Protein AF-A0A448HGL0-F1 (afdb_monomer)

Solvent-accessible surface area (backbone atoms only — not comparable to full-atom values): 6954 Å² total; per-residue (Å²): 133,84,76,81,73,79,61,76,76,48,71,52,78,42,98,82,29,31,43,37,32,41,90,62,30,36,37,38,28,47,89,93,44,76,78,42,78,42,50,45,85,45,46,78,46,68,47,78,42,42,58,68,60,48,52,52,46,41,66,76,64,65,57,78,60,64,49,63,62,81,62,56,75,78,70,82,84,76,82,53,35,31,43,36,39,36,34,84,90,44,36,45,66,40,67,34,57,74,93,42,47,70,57,49,54,52,50,42,52,52,53,58,51,63,68,74,106

Sequence (117 aa):
MAGRRDKILAFIVSVDGGLTLYQDRIEYRVRRKVERVIPLQSITSVRVESGSALEARVTATRLVALGVFAWAAKKKTGGEAYLTIEAEDAFVTLMVDRKKVAAAHRFVAQVETLRRG

Mean predicted aligned error: 6.97 Å

pLDDT: mean 82.59, std 16.21, range [38.97, 97.75]

Secondary structure (DSSP, 8-state):
----PPPP-EEEE-SS-EEEE-SSEEEEEETTEEEEEEEGGGEEEEEEEEHHHHHHHHHHHT----STHHHHTT---S--EEEEEEETTEEEEEEE-GGGHHHHHHHHHHHHHHHH-

Foldseek 3Di:
DPDDDFDFPDKDDDPQWIWTDGLFWIFTGGPHDGPDTGGLQQWPDKDKAFPVVVVVCCVVPVPPAPDCNVPVVVDDPGDWIWIWTDGPPHIDIDIADNVCSVVSVVVRVVSVVSSVD

Structure (mmCIF, N/CA/C/O backbone):
data_AF-A0A448HGL0-F1
#
_entry.id   AF-A0A448HGL0-F1
#
loop_
_atom_site.group_PDB
_atom_site.id
_atom_site.type_symbol
_atom_site.label_atom_id
_atom_site.label_alt_id
_atom_site.label_comp_id
_atom_site.label_asym_id
_atom_site.label_entity_id
_atom_site.label_seq_id
_atom_site.pdbx_PDB_ins_code
_atom_site.Cartn_x
_atom_site.Cartn_y
_atom_site.Cartn_z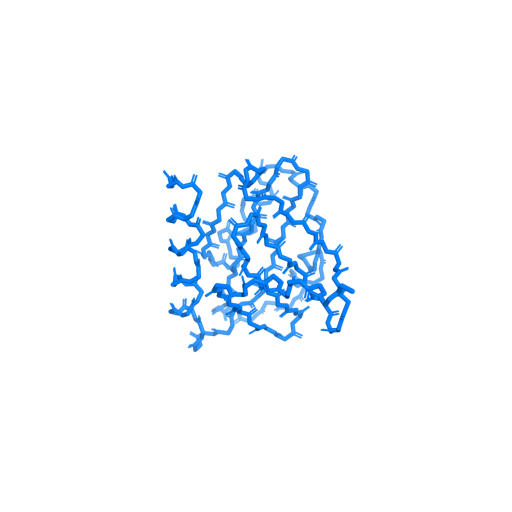
_atom_site.occupancy
_atom_site.B_iso_or_equiv
_atom_site.auth_seq_id
_atom_site.auth_comp_id
_atom_site.auth_asym_id
_atom_site.auth_atom_id
_atom_site.pdbx_PDB_model_num
ATOM 1 N N . MET A 1 1 ? -31.156 -14.121 -5.104 1.00 38.97 1 MET A N 1
ATOM 2 C CA . MET A 1 1 ? -30.576 -12.783 -4.856 1.00 38.97 1 MET A CA 1
ATOM 3 C C . MET A 1 1 ? -29.216 -12.725 -5.535 1.00 38.97 1 MET A C 1
ATOM 5 O O . MET A 1 1 ? -28.303 -13.406 -5.093 1.00 38.97 1 MET A O 1
ATOM 9 N N . ALA A 1 2 ? -29.093 -12.020 -6.661 1.00 41.84 2 ALA A N 1
ATOM 10 C CA . ALA A 1 2 ? -27.804 -11.858 -7.328 1.00 41.84 2 ALA A CA 1
ATOM 11 C C . ALA A 1 2 ? -26.965 -10.864 -6.512 1.00 41.84 2 ALA A C 1
ATOM 13 O O . ALA A 1 2 ? -27.320 -9.690 -6.420 1.00 41.84 2 ALA A O 1
ATOM 14 N N . GLY A 1 3 ? -25.914 -11.361 -5.856 1.00 47.19 3 GLY A N 1
ATOM 15 C CA . GLY A 1 3 ? -25.020 -10.557 -5.026 1.00 47.19 3 GLY A CA 1
ATOM 16 C C . GLY A 1 3 ? -24.466 -9.383 -5.825 1.00 47.19 3 GLY A C 1
ATOM 17 O O . GLY A 1 3 ? -23.879 -9.575 -6.893 1.00 47.19 3 GLY A O 1
ATOM 18 N N . ARG A 1 4 ? -24.689 -8.165 -5.326 1.00 55.16 4 ARG A N 1
ATOM 19 C CA . ARG A 1 4 ? -24.071 -6.950 -5.853 1.00 55.16 4 ARG A CA 1
ATOM 20 C C . ARG A 1 4 ? -22.563 -7.196 -5.861 1.00 55.16 4 ARG A C 1
ATOM 22 O O . ARG A 1 4 ? -21.964 -7.351 -4.807 1.00 55.16 4 ARG A O 1
ATOM 29 N N . ARG A 1 5 ? -21.970 -7.326 -7.050 1.00 72.25 5 ARG A N 1
ATOM 30 C CA . ARG A 1 5 ? -20.514 -7.404 -7.176 1.00 72.25 5 ARG A CA 1
ATOM 31 C C . ARG A 1 5 ? -19.972 -6.071 -6.684 1.00 72.25 5 ARG A C 1
ATOM 33 O O . ARG A 1 5 ? -20.356 -5.037 -7.232 1.00 72.25 5 ARG A O 1
ATOM 40 N N . ASP A 1 6 ? -19.142 -6.100 -5.650 1.00 87.31 6 ASP A N 1
ATOM 41 C CA . ASP A 1 6 ? -18.506 -4.893 -5.137 1.00 87.31 6 ASP A CA 1
ATOM 42 C C . ASP A 1 6 ? -17.779 -4.176 -6.276 1.00 87.31 6 ASP A C 1
ATOM 44 O O . ASP A 1 6 ? -17.044 -4.786 -7.061 1.00 87.31 6 ASP A O 1
ATOM 48 N N . LYS A 1 7 ? -18.038 -2.874 -6.410 1.00 92.00 7 LYS A N 1
ATOM 49 C CA . LYS A 1 7 ? -17.484 -2.073 -7.498 1.00 92.00 7 LYS A CA 1
ATOM 50 C C . LYS A 1 7 ? -15.989 -1.881 -7.261 1.00 92.00 7 LYS A C 1
ATOM 52 O O . LYS A 1 7 ? -15.591 -1.231 -6.298 1.00 92.00 7 LYS A O 1
ATOM 57 N N . ILE A 1 8 ? -15.175 -2.404 -8.174 1.00 95.25 8 ILE A N 1
ATOM 58 C CA . ILE A 1 8 ? -13.740 -2.119 -8.213 1.00 95.25 8 ILE A CA 1
ATOM 59 C C . ILE A 1 8 ? -13.556 -0.671 -8.671 1.00 95.25 8 ILE A C 1
ATOM 61 O O . ILE A 1 8 ? -14.052 -0.285 -9.731 1.00 95.25 8 ILE A O 1
ATOM 65 N N . LEU A 1 9 ? -12.850 0.120 -7.867 1.00 96.12 9 LEU A N 1
ATOM 66 C CA . LEU A 1 9 ? -12.550 1.523 -8.156 1.00 96.12 9 LEU A CA 1
ATOM 67 C C . LEU A 1 9 ? -11.181 1.674 -8.821 1.00 96.12 9 LEU A C 1
ATOM 69 O O . LEU A 1 9 ? -11.048 2.399 -9.801 1.00 96.12 9 LEU A O 1
ATOM 73 N N . ALA A 1 10 ? -10.183 0.936 -8.335 1.00 96.31 10 ALA A N 1
ATOM 74 C CA . ALA A 1 10 ? -8.850 0.890 -8.923 1.00 96.31 10 ALA A CA 1
ATOM 75 C C . ALA A 1 10 ? -8.179 -0.454 -8.648 1.00 96.31 10 ALA A C 1
ATOM 77 O O . ALA A 1 10 ? -8.546 -1.173 -7.721 1.00 96.31 10 ALA A O 1
ATOM 78 N N . PHE A 1 11 ? -7.148 -0.778 -9.420 1.00 95.56 11 PHE A N 1
ATOM 79 C CA . PHE A 1 11 ? -6.282 -1.909 -9.122 1.00 95.56 11 PHE A CA 1
ATOM 80 C C . PHE A 1 11 ? -4.860 -1.648 -9.611 1.00 95.56 11 PHE A C 1
ATOM 82 O O . PHE A 1 11 ? -4.636 -0.890 -10.556 1.00 95.56 11 PHE A O 1
ATOM 89 N N . ILE A 1 12 ? -3.896 -2.305 -8.976 1.00 94.19 12 ILE A N 1
ATOM 90 C CA . ILE A 1 12 ? -2.508 -2.352 -9.423 1.00 94.19 12 ILE A CA 1
ATOM 91 C C . ILE A 1 12 ? -1.971 -3.769 -9.245 1.00 94.19 12 ILE A C 1
ATOM 93 O O . ILE A 1 12 ? -2.204 -4.409 -8.223 1.00 94.19 12 ILE A O 1
ATOM 97 N N . VAL A 1 13 ? -1.274 -4.268 -10.265 1.00 90.69 13 VAL A N 1
ATOM 98 C CA . VAL A 1 13 ? -0.710 -5.622 -10.291 1.00 90.69 13 VAL A CA 1
ATOM 99 C C . VAL A 1 13 ? 0.798 -5.548 -10.472 1.00 90.69 13 VAL A C 1
ATOM 101 O O . VAL A 1 13 ? 1.311 -4.832 -11.345 1.00 90.69 13 VAL A O 1
ATOM 104 N N . SER A 1 14 ? 1.486 -6.350 -9.678 1.00 83.88 14 SER A N 1
ATOM 105 C CA . SER A 1 14 ? 2.913 -6.602 -9.737 1.00 83.88 14 SER A CA 1
ATOM 106 C C . SER A 1 14 ? 3.206 -8.095 -9.875 1.00 83.88 14 SER A C 1
ATOM 108 O O . SER A 1 14 ? 2.304 -8.930 -9.929 1.00 83.88 14 SER A O 1
ATOM 110 N N . VAL A 1 15 ? 4.489 -8.425 -9.971 1.00 76.94 15 VAL A N 1
ATOM 111 C CA . VAL A 1 15 ? 4.998 -9.792 -10.072 1.00 76.94 15 VAL A CA 1
ATOM 112 C C . VAL A 1 15 ? 4.698 -10.631 -8.823 1.00 76.94 15 VAL A C 1
ATOM 114 O O . VAL A 1 15 ? 4.517 -11.841 -8.930 1.00 76.94 15 VAL A O 1
ATOM 117 N N . ASP A 1 16 ? 4.612 -10.006 -7.649 1.00 75.94 16 ASP A N 1
ATOM 118 C CA . ASP A 1 16 ? 4.444 -10.656 -6.344 1.00 75.94 16 ASP A CA 1
ATOM 119 C C . ASP A 1 16 ? 3.008 -10.588 -5.795 1.00 75.94 16 ASP A C 1
ATOM 121 O O . ASP A 1 16 ? 2.684 -11.261 -4.816 1.00 75.94 16 ASP A O 1
ATOM 125 N N . GLY A 1 17 ? 2.118 -9.838 -6.446 1.00 88.50 17 GLY A N 1
ATOM 126 C CA . GLY A 1 17 ? 0.722 -9.728 -6.043 1.00 88.50 17 GLY A CA 1
ATOM 127 C C . GLY A 1 17 ? -0.008 -8.570 -6.707 1.00 88.50 17 GLY A C 1
ATOM 128 O O . GLY A 1 17 ? 0.437 -7.998 -7.699 1.00 88.50 17 GLY A O 1
ATOM 129 N N . GLY A 1 18 ? -1.156 -8.207 -6.157 1.00 92.75 18 GLY A N 1
ATOM 130 C CA . GLY A 1 18 ? -1.906 -7.043 -6.597 1.00 92.75 18 GLY A CA 1
ATOM 131 C C . GLY A 1 18 ? -2.763 -6.462 -5.489 1.00 92.75 18 GLY A C 1
ATOM 132 O O . GLY A 1 18 ? -3.148 -7.157 -4.550 1.00 92.75 18 GLY A O 1
ATOM 133 N N . LEU A 1 19 ? -3.063 -5.177 -5.620 1.00 95.56 19 LEU A N 1
ATOM 134 C CA . LEU A 1 19 ? -3.969 -4.449 -4.747 1.00 95.56 19 LEU A CA 1
ATOM 135 C C . LEU A 1 19 ? -5.208 -4.074 -5.546 1.00 95.56 19 LEU A C 1
ATOM 137 O O . LEU A 1 19 ? -5.103 -3.566 -6.662 1.00 95.56 19 LEU A O 1
ATOM 141 N N . THR A 1 20 ? -6.379 -4.339 -4.981 1.00 97.00 20 THR A N 1
ATOM 142 C CA . THR A 1 20 ? -7.671 -3.931 -5.544 1.00 97.00 20 THR A CA 1
ATOM 143 C C . THR A 1 20 ? -8.358 -3.012 -4.552 1.00 97.00 20 THR A C 1
ATOM 145 O O . THR A 1 20 ? -8.540 -3.386 -3.398 1.00 97.00 20 THR A O 1
ATOM 148 N N . LEU A 1 21 ? -8.713 -1.815 -5.000 1.00 97.44 21 LEU A N 1
ATOM 149 C CA . LEU A 1 21 ? -9.404 -0.802 -4.219 1.00 97.44 21 LEU A CA 1
ATOM 150 C C . LEU A 1 21 ? -10.907 -0.895 -4.471 1.00 97.44 21 LEU A C 1
ATOM 152 O O . LEU A 1 21 ? -11.360 -0.806 -5.617 1.00 97.44 21 LEU A O 1
ATOM 156 N N . TYR A 1 22 ? -11.658 -1.028 -3.388 1.00 96.25 22 TYR A N 1
ATOM 157 C CA . TYR A 1 22 ? -13.111 -0.917 -3.341 1.00 96.25 22 TYR A CA 1
ATOM 158 C C . TYR A 1 22 ? -13.498 0.351 -2.578 1.00 96.25 22 TYR A C 1
ATOM 160 O O . TYR A 1 22 ? -12.640 1.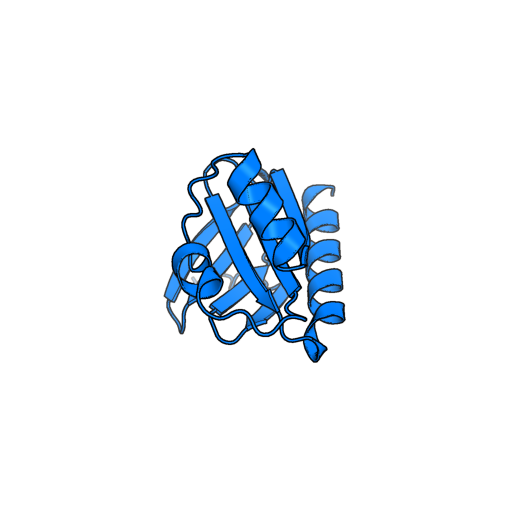115 -2.140 1.00 96.25 22 TYR A O 1
ATOM 168 N N . GLN A 1 23 ? -14.800 0.579 -2.428 1.00 94.44 23 GLN A N 1
ATOM 169 C CA . GLN A 1 23 ? -15.320 1.755 -1.734 1.00 94.44 23 GLN A CA 1
ATOM 170 C C . GLN A 1 23 ? -14.938 1.804 -0.246 1.00 94.44 23 GLN A C 1
ATOM 172 O O . GLN A 1 23 ? -14.790 2.895 0.287 1.00 94.44 23 GLN A O 1
ATOM 177 N N . ASP A 1 24 ? -14.781 0.655 0.411 1.00 94.81 24 ASP A N 1
ATOM 178 C CA . ASP A 1 24 ? -14.602 0.539 1.863 1.00 94.81 24 ASP A CA 1
ATOM 179 C C . ASP A 1 24 ? -13.296 -0.155 2.278 1.00 94.81 24 ASP A C 1
ATOM 181 O O . ASP A 1 24 ? -12.940 -0.165 3.456 1.00 94.81 24 ASP A O 1
ATOM 185 N N . ARG A 1 25 ? -12.563 -0.749 1.329 1.00 96.19 25 ARG A N 1
ATOM 186 C CA . ARG A 1 25 ? -11.378 -1.563 1.623 1.00 96.19 25 ARG A CA 1
ATOM 187 C C . ARG A 1 25 ? -10.401 -1.667 0.460 1.00 96.19 25 ARG A C 1
ATOM 189 O O . ARG A 1 25 ? -10.739 -1.435 -0.701 1.00 96.19 25 ARG A O 1
ATOM 196 N N . ILE A 1 26 ? -9.203 -2.138 0.779 1.00 96.75 26 ILE A N 1
ATOM 197 C CA . ILE A 1 26 ? -8.220 -2.649 -0.170 1.00 96.75 26 ILE A CA 1
ATOM 198 C C . ILE A 1 26 ? -8.060 -4.152 0.047 1.00 96.75 26 ILE A C 1
ATOM 200 O O . ILE A 1 26 ? -7.870 -4.618 1.166 1.00 96.75 26 ILE A O 1
ATOM 204 N N . GLU A 1 27 ? -8.091 -4.925 -1.030 1.00 95.88 27 GLU A N 1
ATOM 205 C CA . GLU A 1 27 ? -7.727 -6.340 -1.002 1.00 95.88 27 GLU A CA 1
ATOM 206 C C . GLU A 1 27 ? -6.320 -6.524 -1.564 1.00 95.88 27 GLU A C 1
ATOM 208 O O . GLU A 1 27 ? -6.052 -6.154 -2.710 1.00 95.88 27 GLU A O 1
ATOM 213 N N . TYR A 1 28 ? -5.440 -7.143 -0.777 1.00 93.38 28 TYR A N 1
ATOM 214 C CA . TYR A 1 28 ? -4.153 -7.641 -1.245 1.00 93.38 28 TYR A CA 1
ATOM 215 C C . TYR A 1 28 ? -4.293 -9.099 -1.676 1.00 93.38 28 TYR A C 1
ATOM 217 O O . TYR A 1 28 ? -4.718 -9.969 -0.907 1.00 93.38 28 TYR A O 1
ATOM 225 N N . ARG A 1 29 ? -3.943 -9.360 -2.934 1.00 92.25 29 ARG A N 1
ATOM 226 C CA . ARG A 1 29 ? -4.086 -10.660 -3.584 1.00 92.25 29 ARG A CA 1
ATOM 227 C C . ARG A 1 29 ? -2.732 -11.188 -4.021 1.00 92.25 29 ARG A C 1
ATOM 229 O O . ARG A 1 29 ? -1.975 -10.490 -4.688 1.00 92.25 29 ARG A O 1
ATOM 236 N N . VAL A 1 30 ? -2.483 -12.458 -3.725 1.00 87.31 30 VAL A N 1
ATOM 237 C CA . VAL A 1 30 ? -1.354 -13.215 -4.269 1.00 87.31 30 VAL A CA 1
ATOM 238 C C . VAL A 1 30 ? -1.935 -14.316 -5.148 1.00 87.31 30 VAL A C 1
ATOM 240 O O . VAL A 1 30 ? -2.755 -15.131 -4.714 1.00 87.31 30 VAL A O 1
ATOM 243 N N . ARG A 1 31 ? -1.556 -14.320 -6.430 1.00 82.94 31 ARG A N 1
ATOM 244 C CA . ARG A 1 31 ? -2.198 -15.150 -7.465 1.00 82.94 31 ARG A CA 1
ATOM 245 C C . ARG A 1 31 ? -3.713 -14.882 -7.511 1.00 82.94 31 ARG A C 1
ATOM 247 O O . ARG A 1 31 ? -4.125 -13.789 -7.877 1.00 82.94 31 ARG A O 1
ATOM 254 N N . ARG A 1 32 ? -4.550 -15.864 -7.159 1.00 81.06 32 ARG A N 1
ATOM 255 C CA . ARG A 1 32 ? -6.022 -15.742 -7.150 1.00 81.06 32 ARG A CA 1
ATOM 256 C C . ARG A 1 32 ? -6.621 -15.643 -5.744 1.00 81.06 32 ARG A C 1
ATOM 258 O O . ARG A 1 32 ? -7.835 -15.496 -5.623 1.00 81.06 32 ARG A O 1
ATOM 265 N N . LYS A 1 33 ? -5.798 -15.711 -4.695 1.00 90.00 33 LYS A N 1
ATOM 266 C CA . LYS A 1 33 ? -6.245 -15.718 -3.300 1.00 90.00 33 LYS A CA 1
ATOM 267 C C . LYS A 1 33 ? -6.125 -14.321 -2.696 1.00 90.00 33 LYS A C 1
ATOM 269 O O . LYS A 1 33 ? -5.130 -13.635 -2.919 1.00 90.00 33 LYS A O 1
ATOM 274 N N . VAL A 1 34 ? -7.151 -13.903 -1.955 1.00 92.44 34 VAL A N 1
ATOM 275 C CA . VAL A 1 34 ? -7.074 -12.726 -1.078 1.00 92.44 34 VAL A CA 1
ATOM 276 C C . VAL A 1 34 ? -6.283 -13.149 0.150 1.00 92.44 34 VAL A C 1
ATOM 278 O O . VAL A 1 34 ? -6.721 -14.027 0.889 1.00 92.44 34 VAL A O 1
ATOM 281 N N . GLU A 1 35 ? -5.105 -12.564 0.328 1.00 90.12 35 GLU A N 1
ATOM 282 C CA . 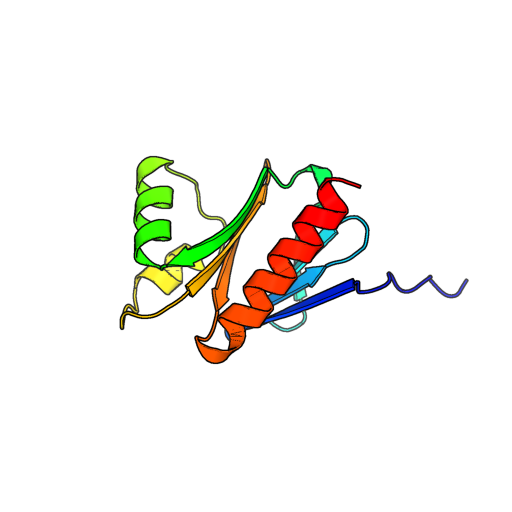GLU A 1 35 ? -4.264 -12.820 1.500 1.00 90.12 35 GLU A CA 1
ATOM 283 C C . GLU A 1 35 ? -4.596 -11.852 2.632 1.00 90.12 35 GLU A C 1
ATOM 285 O O . GLU A 1 35 ? -4.526 -12.220 3.802 1.00 90.12 35 GLU A O 1
ATOM 290 N N . ARG A 1 36 ? -4.985 -10.616 2.294 1.00 90.31 36 ARG A N 1
ATOM 291 C CA . ARG A 1 36 ? -5.400 -9.604 3.268 1.00 90.31 36 ARG A CA 1
ATOM 292 C C . ARG A 1 36 ? -6.533 -8.744 2.730 1.00 90.31 36 ARG A C 1
ATOM 294 O O . ARG A 1 36 ? -6.553 -8.389 1.552 1.00 90.31 36 ARG A O 1
ATOM 301 N N . VAL A 1 37 ? -7.428 -8.372 3.636 1.00 94.75 37 VAL A N 1
ATOM 302 C CA . VAL A 1 37 ? -8.438 -7.331 3.449 1.00 94.75 37 VAL A CA 1
ATOM 303 C C . VAL A 1 37 ? -8.099 -6.218 4.430 1.00 94.75 37 VAL A C 1
ATOM 305 O O . VAL A 1 37 ? -7.957 -6.487 5.617 1.00 94.75 37 VAL A O 1
ATOM 308 N N . ILE A 1 38 ? -7.932 -4.998 3.932 1.00 94.69 38 ILE A N 1
ATOM 309 C CA . ILE A 1 38 ? -7.533 -3.825 4.711 1.00 94.69 38 ILE A CA 1
ATOM 310 C C . ILE A 1 38 ? -8.676 -2.809 4.623 1.00 94.69 38 ILE A C 1
ATOM 312 O O . ILE A 1 38 ? -8.857 -2.219 3.554 1.00 94.69 38 ILE A O 1
ATOM 316 N N . PRO A 1 39 ? -9.477 -2.617 5.684 1.00 96.12 39 PRO A N 1
ATOM 317 C CA . PRO A 1 39 ? -10.483 -1.557 5.725 1.00 96.12 39 PRO A CA 1
ATOM 318 C C . PRO A 1 39 ? -9.857 -0.184 5.455 1.00 96.12 39 PRO A C 1
ATOM 320 O O . PRO A 1 39 ? -8.782 0.113 5.969 1.00 96.12 39 PRO A O 1
ATOM 323 N N . LEU A 1 40 ? -10.513 0.680 4.676 1.00 95.06 40 LEU A N 1
ATOM 324 C CA . LEU A 1 40 ? -9.960 2.007 4.371 1.00 95.06 40 LEU A CA 1
ATOM 325 C C . LEU A 1 40 ? -9.764 2.854 5.631 1.00 95.06 40 LEU A C 1
ATOM 327 O O . LEU A 1 40 ? -8.777 3.586 5.708 1.00 95.06 40 LEU A O 1
ATOM 331 N N . GLN A 1 41 ? -10.657 2.722 6.618 1.00 94.50 41 GLN A N 1
ATOM 332 C CA . GLN A 1 41 ? -10.545 3.469 7.870 1.00 94.50 41 GLN A CA 1
ATOM 333 C C . GLN A 1 41 ? -9.361 3.044 8.748 1.00 94.50 41 GLN A C 1
ATOM 335 O O . GLN A 1 41 ? -8.897 3.857 9.536 1.00 94.50 41 GLN A O 1
ATOM 340 N N . SER A 1 42 ? -8.863 1.806 8.619 1.00 94.44 42 SER A N 1
ATOM 341 C CA . SER A 1 42 ? -7.728 1.339 9.428 1.00 94.44 42 SER A CA 1
ATOM 342 C C . SER A 1 42 ? -6.384 1.713 8.817 1.00 94.44 42 SER A C 1
ATOM 344 O O . SER A 1 42 ? -5.359 1.598 9.486 1.00 94.44 42 SER A O 1
ATOM 346 N N . ILE A 1 43 ? -6.360 2.156 7.553 1.00 95.06 43 ILE A N 1
ATOM 347 C CA . ILE A 1 43 ? -5.140 2.636 6.910 1.00 95.06 43 ILE A CA 1
ATOM 348 C C . ILE A 1 43 ? -4.686 3.883 7.663 1.00 95.06 43 ILE A C 1
ATOM 350 O O . ILE A 1 43 ? -5.450 4.830 7.834 1.00 95.06 43 ILE A O 1
ATOM 354 N N . THR A 1 44 ? -3.422 3.905 8.064 1.00 93.88 44 THR A N 1
ATOM 355 C CA . THR A 1 44 ? -2.746 5.062 8.652 1.00 93.88 44 THR A CA 1
ATOM 356 C C . THR A 1 44 ? -1.894 5.767 7.603 1.00 93.88 44 THR A C 1
ATOM 358 O O . THR A 1 44 ? -1.833 6.996 7.582 1.00 93.88 44 THR A O 1
ATOM 361 N N . SER A 1 45 ? -1.320 5.030 6.645 1.00 92.94 45 SER A N 1
ATOM 362 C CA . SER A 1 45 ? -0.552 5.621 5.549 1.00 92.94 45 SER A CA 1
ATOM 363 C C . SER A 1 45 ? -0.524 4.760 4.288 1.00 92.94 45 SER A C 1
ATOM 365 O O . SER A 1 45 ? -0.484 3.535 4.359 1.00 92.94 45 SER A O 1
ATOM 367 N N . VAL A 1 46 ? -0.484 5.406 3.121 1.00 95.50 46 VAL A N 1
ATOM 368 C CA . VAL A 1 46 ? -0.232 4.760 1.829 1.00 95.50 46 VAL A CA 1
ATOM 369 C C . VAL A 1 46 ? 0.749 5.603 1.014 1.00 95.50 46 VAL A C 1
ATOM 371 O O . VAL A 1 46 ? 0.599 6.820 0.913 1.00 95.50 46 VAL A O 1
ATOM 374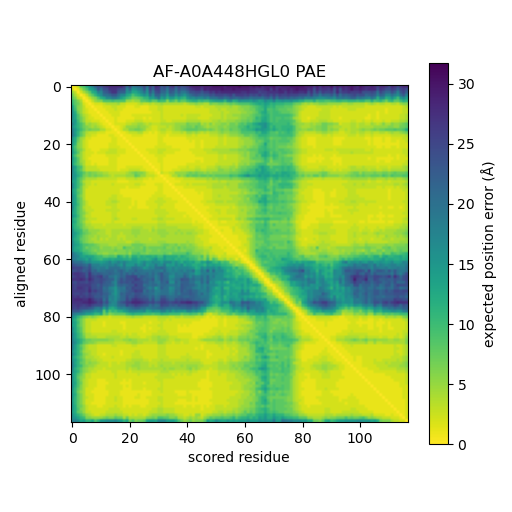 N N . ARG A 1 47 ? 1.794 4.986 0.450 1.00 94.56 47 ARG A N 1
ATOM 375 C CA . ARG A 1 47 ? 2.852 5.736 -0.249 1.00 94.56 47 ARG A CA 1
ATOM 376 C C . ARG A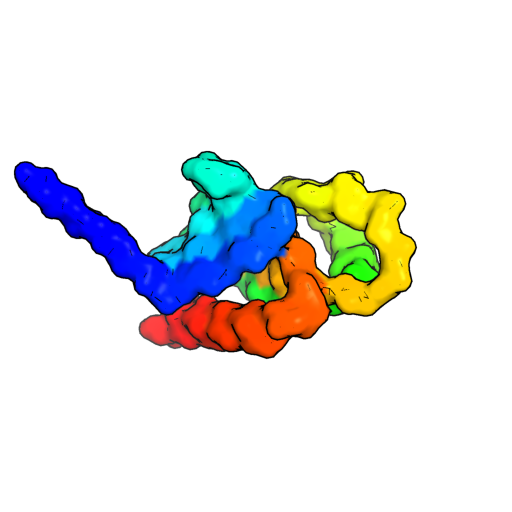 1 47 ? 3.592 4.908 -1.289 1.00 94.56 47 ARG A C 1
ATOM 378 O O . ARG A 1 47 ? 3.630 3.686 -1.214 1.00 94.56 47 ARG A O 1
ATOM 385 N N . VAL A 1 48 ? 4.199 5.605 -2.247 1.00 94.25 48 VAL A N 1
ATOM 386 C CA . VAL A 1 48 ? 5.218 5.037 -3.135 1.00 94.25 48 VAL A CA 1
ATOM 387 C C . VAL A 1 48 ? 6.578 5.511 -2.639 1.00 94.25 48 VAL A C 1
ATOM 389 O O . VAL A 1 48 ? 6.798 6.714 -2.517 1.00 94.25 48 VAL A O 1
ATOM 392 N N . GLU A 1 49 ? 7.480 4.585 -2.345 1.00 90.25 49 GLU A N 1
ATOM 393 C CA . GLU A 1 49 ? 8.803 4.869 -1.785 1.00 90.25 49 GLU A CA 1
ATOM 394 C C . GLU A 1 49 ? 9.893 4.030 -2.462 1.00 90.25 49 GLU A C 1
ATOM 396 O O . GLU A 1 49 ? 9.617 3.007 -3.091 1.00 90.25 49 GLU A O 1
ATOM 401 N N . SER A 1 50 ? 11.146 4.479 -2.386 1.00 88.12 50 SER A N 1
ATOM 402 C CA . SER A 1 50 ? 12.285 3.696 -2.869 1.00 88.12 50 SER A CA 1
ATOM 403 C C . SER A 1 50 ? 12.601 2.553 -1.903 1.00 88.12 50 SER A C 1
ATOM 405 O O . SER A 1 50 ? 12.320 2.645 -0.707 1.00 88.12 50 SER A O 1
ATOM 407 N N . GLY A 1 51 ? 13.245 1.491 -2.396 1.00 82.94 51 GLY A N 1
ATOM 408 C CA . GLY A 1 51 ? 13.660 0.373 -1.537 1.00 82.94 51 GLY A CA 1
ATOM 409 C C . GLY A 1 51 ? 14.532 0.799 -0.345 1.00 82.94 51 GLY A C 1
ATOM 410 O O . GLY A 1 51 ? 14.360 0.276 0.751 1.00 82.94 51 GLY A O 1
ATOM 411 N N . SER A 1 52 ? 15.416 1.789 -0.524 1.00 82.12 52 SER A N 1
ATOM 412 C CA . SER A 1 52 ? 16.267 2.309 0.557 1.00 82.12 52 SER A CA 1
ATOM 413 C C . SER A 1 52 ? 15.490 3.116 1.600 1.00 82.12 52 SER A C 1
ATOM 415 O O . SER A 1 52 ? 15.750 2.972 2.793 1.00 82.12 52 SER A O 1
ATOM 417 N N . ALA A 1 53 ? 14.522 3.937 1.177 1.00 85.38 53 ALA A N 1
ATOM 418 C CA . ALA A 1 53 ? 13.654 4.664 2.102 1.00 85.38 53 ALA A CA 1
ATOM 419 C C . ALA A 1 53 ? 12.811 3.692 2.940 1.00 85.38 53 ALA A C 1
ATOM 421 O O . ALA A 1 53 ? 12.698 3.848 4.156 1.00 85.38 53 ALA A O 1
ATOM 422 N N . LEU A 1 54 ? 12.295 2.645 2.300 1.00 85.50 54 LEU A N 1
ATOM 423 C CA . LEU A 1 54 ? 11.507 1.618 2.960 1.00 85.50 54 LEU A CA 1
ATOM 424 C C . LEU A 1 54 ? 12.327 0.803 3.967 1.00 85.50 54 LEU A C 1
ATOM 426 O O . LEU A 1 54 ? 11.894 0.596 5.098 1.00 85.50 54 LEU A O 1
ATOM 430 N N . GLU A 1 55 ? 13.538 0.391 3.594 1.00 79.44 55 GLU A N 1
ATOM 431 C CA . GLU A 1 55 ? 14.466 -0.306 4.490 1.00 79.44 55 GLU A CA 1
ATOM 432 C C . GLU A 1 55 ? 14.802 0.526 5.735 1.00 79.44 55 GLU A C 1
ATOM 434 O O . GLU A 1 55 ? 14.743 0.015 6.858 1.00 79.44 55 GLU A O 1
ATOM 439 N N . ALA A 1 56 ? 15.088 1.820 5.555 1.00 81.44 56 ALA A N 1
ATOM 440 C CA . ALA A 1 56 ? 15.350 2.730 6.666 1.00 81.44 56 ALA A CA 1
ATOM 441 C C . ALA A 1 56 ? 14.148 2.816 7.618 1.00 81.44 56 ALA A C 1
ATOM 443 O O . ALA A 1 56 ? 14.312 2.765 8.837 1.00 81.44 56 ALA A O 1
ATOM 444 N N . ARG A 1 57 ? 12.929 2.885 7.071 1.00 79.88 57 ARG A N 1
ATOM 445 C CA . ARG A 1 57 ? 11.696 2.974 7.861 1.00 79.88 57 ARG A CA 1
ATOM 446 C C . ARG A 1 57 ? 11.393 1.690 8.616 1.00 79.88 57 ARG A C 1
ATOM 448 O O . ARG A 1 57 ? 11.137 1.765 9.814 1.00 79.88 57 ARG A O 1
ATOM 455 N N . VAL A 1 58 ? 11.467 0.526 7.969 1.00 75.00 58 VAL A N 1
ATOM 456 C CA . VAL A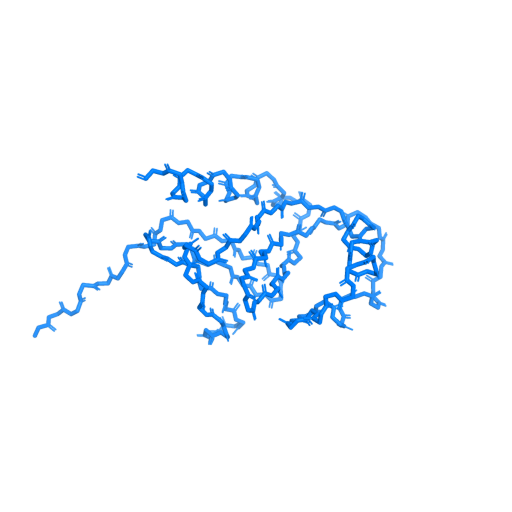 1 58 ? 11.262 -0.776 8.635 1.00 75.00 58 VAL A CA 1
ATOM 457 C C . VAL A 1 58 ? 12.272 -0.965 9.768 1.00 75.00 58 VAL A C 1
ATOM 459 O O . VAL A 1 58 ? 11.896 -1.368 10.867 1.00 75.00 58 VAL A O 1
ATOM 462 N N . THR A 1 59 ? 13.533 -0.589 9.541 1.00 70.25 59 THR A N 1
ATOM 463 C CA . THR A 1 59 ? 14.586 -0.650 10.566 1.00 70.25 59 THR A CA 1
ATOM 464 C C . THR A 1 59 ? 14.293 0.286 11.740 1.00 70.25 59 THR A C 1
ATOM 466 O O . THR A 1 59 ? 14.360 -0.134 12.894 1.00 70.25 59 THR A O 1
ATOM 469 N N . ALA A 1 60 ? 13.931 1.543 11.462 1.00 71.25 60 ALA A N 1
ATOM 470 C CA . ALA A 1 60 ? 13.665 2.550 12.490 1.00 71.25 60 ALA A CA 1
ATOM 471 C C . ALA A 1 60 ? 12.419 2.233 13.331 1.00 71.25 60 ALA A C 1
ATOM 473 O O . ALA A 1 60 ? 12.390 2.505 14.528 1.00 71.25 60 ALA A O 1
ATOM 474 N N . THR A 1 61 ? 11.389 1.658 12.712 1.00 65.44 61 THR A N 1
ATOM 475 C CA . THR A 1 61 ? 10.081 1.438 13.347 1.00 65.44 61 THR A CA 1
ATOM 476 C C . THR A 1 61 ? 9.922 0.049 13.963 1.00 65.44 61 THR A C 1
ATOM 478 O O . THR A 1 61 ? 8.942 -0.184 14.665 1.00 65.44 61 THR A O 1
ATOM 481 N N . ARG A 1 62 ? 10.862 -0.881 13.717 1.00 63.00 62 ARG A N 1
ATOM 482 C CA . ARG A 1 62 ? 10.747 -2.311 14.074 1.00 63.00 62 ARG A CA 1
ATOM 483 C C . ARG A 1 62 ? 9.399 -2.924 13.666 1.00 63.00 62 ARG A C 1
ATOM 485 O O . ARG A 1 62 ? 8.938 -3.870 14.304 1.00 63.00 62 ARG A O 1
ATOM 492 N N . LEU A 1 63 ? 8.753 -2.387 12.626 1.00 62.47 63 LEU A N 1
ATOM 493 C CA . LEU A 1 63 ? 7.494 -2.926 12.124 1.00 62.47 63 LEU A CA 1
ATOM 494 C C . LEU A 1 63 ? 7.716 -4.393 11.750 1.00 62.47 63 LEU A C 1
ATOM 496 O O . LEU A 1 63 ? 8.590 -4.711 10.940 1.00 62.47 63 LEU A O 1
ATOM 500 N N . VAL A 1 64 ? 6.921 -5.294 12.331 1.00 58.03 64 VAL A N 1
ATOM 501 C CA . VAL A 1 64 ? 6.852 -6.682 11.871 1.00 58.03 64 VAL A CA 1
ATOM 502 C C . VAL A 1 64 ? 6.173 -6.637 10.509 1.00 58.03 64 VAL A C 1
ATOM 504 O O . VAL A 1 64 ? 4.949 -6.602 10.410 1.00 58.03 64 VAL A O 1
ATOM 507 N N . ALA A 1 65 ? 6.970 -6.551 9.446 1.00 54.34 65 ALA A N 1
ATOM 508 C CA . ALA A 1 65 ? 6.466 -6.544 8.084 1.00 54.34 65 ALA A CA 1
ATOM 509 C C . ALA A 1 65 ? 5.790 -7.894 7.791 1.00 54.34 65 ALA A C 1
ATOM 511 O O . ALA A 1 65 ? 6.441 -8.873 7.427 1.00 54.34 65 ALA A O 1
ATOM 512 N N . LEU A 1 66 ? 4.471 -7.962 7.979 1.00 52.94 66 LEU A N 1
ATOM 513 C CA . LEU A 1 66 ? 3.651 -9.113 7.618 1.00 52.94 66 LEU A CA 1
ATOM 514 C C . LEU A 1 66 ? 3.436 -9.111 6.099 1.00 52.94 66 LEU A C 1
ATOM 516 O O . LEU A 1 66 ? 2.418 -8.646 5.597 1.00 52.94 66 LEU A O 1
ATOM 520 N N . GLY A 1 67 ? 4.416 -9.631 5.358 1.00 51.47 67 GLY A N 1
ATOM 521 C CA . GLY A 1 67 ? 4.365 -9.733 3.901 1.00 51.47 67 GLY A CA 1
ATOM 522 C C . GLY A 1 67 ? 5.732 -9.972 3.260 1.00 51.47 67 GLY A C 1
ATOM 523 O O . GLY A 1 67 ? 6.748 -10.118 3.937 1.00 51.47 67 GLY A O 1
ATOM 524 N N . VAL A 1 68 ? 5.756 -9.992 1.927 1.00 48.38 68 VAL A N 1
ATOM 525 C CA . VAL A 1 68 ? 6.891 -10.360 1.050 1.00 48.38 68 VAL A CA 1
ATOM 526 C C . VAL A 1 68 ? 8.173 -9.534 1.285 1.00 48.38 68 VAL A C 1
ATOM 528 O O . VAL A 1 68 ? 9.244 -9.910 0.807 1.00 48.38 68 VAL A O 1
ATOM 531 N N . PHE 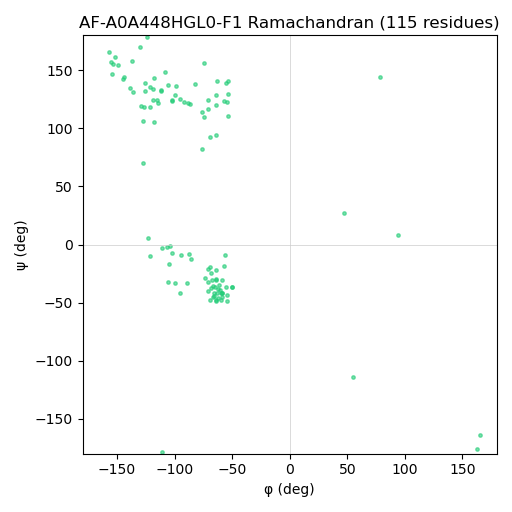A 1 69 ? 8.130 -8.466 2.086 1.00 51.81 69 PHE A N 1
ATOM 532 C CA . PHE A 1 69 ? 9.301 -7.651 2.412 1.00 51.81 69 PHE A CA 1
ATOM 533 C C . PHE A 1 69 ? 10.439 -8.439 3.089 1.00 51.81 69 PHE A C 1
ATOM 535 O O . PHE A 1 69 ? 11.610 -8.165 2.831 1.00 51.81 69 PHE A O 1
ATOM 542 N N . ALA A 1 70 ? 10.119 -9.495 3.849 1.00 51.66 70 ALA A N 1
ATOM 543 C CA . ALA A 1 70 ? 11.130 -10.404 4.402 1.00 51.66 70 ALA A CA 1
ATOM 544 C C . ALA A 1 70 ? 11.922 -11.172 3.317 1.00 51.66 70 ALA A C 1
ATOM 546 O O . ALA A 1 70 ? 13.025 -11.646 3.577 1.00 51.66 70 ALA A O 1
ATOM 547 N N . TRP A 1 71 ? 11.371 -11.316 2.106 1.00 49.25 71 TRP A N 1
ATOM 548 C CA . TRP A 1 71 ? 11.972 -12.071 0.999 1.00 49.25 71 TRP A CA 1
ATOM 549 C C . TRP A 1 71 ? 12.544 -11.161 -0.104 1.00 49.25 71 TRP A C 1
ATOM 551 O O . TRP A 1 71 ? 13.558 -11.511 -0.710 1.00 49.25 71 TRP A O 1
ATOM 561 N N . ALA A 1 72 ? 11.950 -9.985 -0.341 1.00 51.75 72 ALA A N 1
ATOM 562 C CA . ALA A 1 72 ? 12.391 -9.029 -1.367 1.00 51.75 72 ALA A CA 1
ATOM 563 C C . ALA A 1 72 ? 13.686 -8.281 -0.998 1.00 51.75 72 ALA A C 1
ATOM 565 O O . ALA A 1 72 ? 14.497 -7.992 -1.877 1.00 51.75 72 ALA A O 1
ATOM 566 N N . ALA A 1 73 ? 13.962 -8.069 0.298 1.00 53.59 73 ALA A N 1
ATOM 567 C CA . ALA A 1 73 ? 15.191 -7.409 0.760 1.00 53.59 73 ALA A CA 1
ATOM 568 C C . ALA A 1 73 ? 16.490 -8.105 0.290 1.00 53.59 73 ALA A C 1
ATOM 570 O O . ALA A 1 73 ? 17.560 -7.493 0.293 1.00 53.59 73 ALA A O 1
ATOM 571 N N . LYS A 1 74 ? 16.406 -9.376 -0.137 1.00 47.03 74 LYS A N 1
ATOM 572 C CA . LYS A 1 74 ? 17.555 -10.213 -0.507 1.00 47.03 74 LYS A CA 1
ATOM 573 C C . LYS A 1 74 ? 18.000 -10.095 -1.976 1.00 47.03 74 LYS A C 1
ATOM 575 O O . LYS A 1 74 ? 19.040 -10.652 -2.315 1.00 47.03 74 LYS A O 1
ATOM 580 N N . LYS A 1 75 ? 17.267 -9.398 -2.857 1.00 48.41 75 LYS A N 1
ATOM 581 C CA . LYS A 1 75 ? 17.618 -9.262 -4.290 1.00 48.41 75 LYS A CA 1
ATOM 582 C C . LYS A 1 75 ? 17.638 -7.794 -4.732 1.00 48.41 75 LYS A C 1
ATOM 584 O O . LYS A 1 75 ? 16.777 -7.364 -5.477 1.00 48.41 75 LYS A O 1
ATOM 589 N N . LYS A 1 76 ? 18.622 -7.015 -4.277 1.00 51.84 76 LYS A N 1
ATOM 590 C CA . LYS A 1 76 ? 18.759 -5.596 -4.652 1.00 51.84 76 LYS A CA 1
ATOM 591 C C . LYS A 1 76 ? 19.552 -5.443 -5.957 1.00 51.84 76 LYS A C 1
ATOM 593 O O . LYS A 1 76 ? 20.726 -5.796 -5.988 1.00 51.84 76 LYS A O 1
ATOM 598 N N . THR A 1 77 ? 18.959 -4.842 -6.992 1.00 51.16 77 THR A N 1
ATOM 599 C CA . THR A 1 77 ? 19.705 -4.303 -8.158 1.00 51.16 77 THR A CA 1
ATOM 600 C C . THR A 1 77 ? 19.695 -2.771 -8.236 1.00 51.16 77 THR A C 1
ATOM 602 O O . THR A 1 77 ? 20.356 -2.199 -9.097 1.00 51.16 77 THR A O 1
ATOM 605 N N . GLY A 1 78 ? 18.987 -2.090 -7.324 1.00 53.06 78 GLY A N 1
ATOM 606 C CA . GLY A 1 78 ? 18.789 -0.637 -7.361 1.00 53.06 78 GLY A CA 1
ATOM 607 C C . GLY A 1 78 ? 17.721 -0.215 -8.383 1.00 53.06 78 GLY A C 1
ATOM 608 O O . GLY A 1 78 ? 17.578 -0.819 -9.442 1.00 53.06 78 GLY A O 1
ATOM 609 N N . GLY A 1 79 ? 16.938 0.822 -8.057 1.00 64.81 79 GLY A N 1
ATOM 610 C CA . GLY A 1 79 ? 15.899 1.376 -8.945 1.00 64.81 79 GLY A CA 1
ATOM 611 C C . GLY A 1 79 ? 14.473 0.842 -8.747 1.00 64.81 79 GLY A C 1
ATOM 612 O O . GLY A 1 79 ? 13.593 1.161 -9.547 1.00 64.81 79 GLY A O 1
ATOM 613 N N . GLU A 1 80 ? 14.230 0.061 -7.696 1.00 77.00 80 GLU A N 1
ATOM 614 C CA . GLU A 1 80 ? 12.901 -0.443 -7.336 1.00 77.00 80 GLU A CA 1
ATOM 615 C C . GLU A 1 80 ? 12.096 0.602 -6.553 1.00 77.00 80 GLU A C 1
ATOM 617 O O . GLU A 1 80 ? 12.614 1.262 -5.644 1.00 77.00 80 GLU A O 1
ATOM 622 N N . ALA A 1 81 ? 10.813 0.719 -6.894 1.00 88.38 81 ALA A N 1
ATOM 623 C CA . ALA A 1 81 ? 9.825 1.461 -6.126 1.00 88.38 81 ALA A CA 1
ATOM 624 C C . ALA A 1 81 ? 8.872 0.472 -5.454 1.00 88.38 81 ALA A C 1
ATOM 626 O O . ALA A 1 81 ? 8.582 -0.586 -6.005 1.00 88.38 81 ALA A O 1
ATOM 627 N N . TYR A 1 82 ? 8.361 0.829 -4.287 1.00 90.25 82 TYR A N 1
ATOM 628 C CA . TYR A 1 82 ? 7.434 0.019 -3.513 1.00 90.25 82 TYR A CA 1
ATOM 629 C C . TYR A 1 82 ? 6.199 0.845 -3.198 1.00 90.25 82 TYR A C 1
ATOM 631 O O . TYR A 1 82 ? 6.312 1.980 -2.745 1.00 90.25 82 TYR A O 1
ATOM 639 N N . LEU A 1 83 ? 5.024 0.270 -3.437 1.00 93.44 83 LEU A N 1
ATOM 640 C CA . LEU A 1 83 ? 3.770 0.775 -2.899 1.00 93.44 83 LEU A CA 1
ATOM 641 C C . LEU A 1 83 ? 3.561 0.123 -1.534 1.00 93.44 83 LEU A C 1
ATOM 643 O O . LEU A 1 83 ? 3.526 -1.105 -1.439 1.00 93.44 83 LEU A O 1
ATOM 647 N N . THR A 1 84 ? 3.435 0.934 -0.492 1.00 92.62 84 THR A N 1
ATOM 648 C CA . THR A 1 84 ? 3.242 0.463 0.879 1.00 92.62 84 THR A CA 1
ATOM 649 C C . THR A 1 84 ? 1.909 0.931 1.433 1.00 92.62 84 THR A C 1
ATOM 651 O O . THR A 1 84 ? 1.445 2.028 1.118 1.00 92.62 84 THR A O 1
ATOM 654 N N . ILE A 1 85 ? 1.280 0.068 2.229 1.00 92.94 85 ILE A N 1
ATOM 655 C CA . ILE A 1 85 ? 0.065 0.357 2.989 1.00 92.94 85 ILE A CA 1
ATOM 656 C C . ILE A 1 85 ? 0.352 -0.009 4.442 1.00 92.94 85 ILE A C 1
ATOM 658 O O . ILE A 1 85 ? 0.617 -1.170 4.755 1.00 92.94 85 ILE A O 1
ATOM 662 N N . GLU A 1 86 ? 0.285 0.993 5.307 1.00 91.25 86 GLU A N 1
ATOM 663 C CA . GLU A 1 86 ? 0.260 0.850 6.758 1.00 91.25 86 GLU A CA 1
ATOM 664 C C . GLU A 1 86 ? -1.175 0.966 7.228 1.00 91.25 86 GLU A C 1
ATOM 666 O O . GLU A 1 86 ? -1.869 1.925 6.889 1.00 91.25 86 GLU A O 1
ATOM 671 N N . ALA A 1 87 ? -1.597 -0.011 8.013 1.00 91.00 87 ALA A N 1
ATOM 672 C CA . ALA A 1 87 ? -2.841 -0.009 8.749 1.00 91.00 87 ALA A CA 1
ATOM 673 C C . ALA A 1 87 ? -2.570 -0.372 10.212 1.00 91.00 87 ALA A C 1
ATOM 675 O O . ALA A 1 87 ? -1.464 -0.791 10.553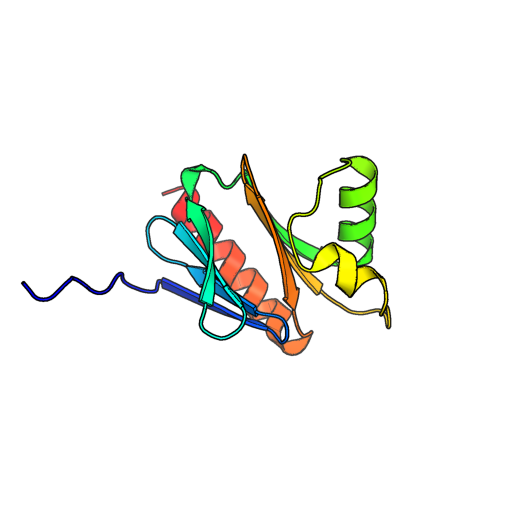 1.00 91.00 87 ALA A O 1
ATOM 676 N N . GLU A 1 88 ? -3.576 -0.218 11.067 1.00 89.75 88 GLU A N 1
ATOM 677 C CA . GLU A 1 88 ? -3.483 -0.515 12.504 1.00 89.75 88 GLU A CA 1
ATOM 678 C C . GLU A 1 88 ? -2.897 -1.908 12.812 1.00 89.75 88 GLU A C 1
ATOM 680 O O . GLU A 1 88 ? -2.128 -2.051 13.760 1.00 89.75 88 GLU A O 1
ATOM 685 N N . ASP A 1 89 ? -3.204 -2.919 11.993 1.00 83.50 89 ASP A N 1
ATOM 686 C CA . ASP A 1 89 ? -2.808 -4.319 12.196 1.00 83.50 89 ASP A CA 1
ATOM 687 C C . ASP A 1 89 ? -2.014 -4.932 11.024 1.00 83.50 89 ASP A C 1
ATOM 689 O O . ASP A 1 89 ? -1.719 -6.134 11.020 1.00 83.50 89 ASP A O 1
ATOM 693 N N . ALA A 1 90 ? -1.668 -4.135 10.008 1.00 82.62 90 ALA A N 1
ATOM 694 C CA . ALA A 1 90 ? -1.073 -4.647 8.780 1.00 82.62 90 ALA A CA 1
ATOM 695 C C . ALA A 1 90 ? -0.034 -3.705 8.168 1.00 82.62 90 ALA A C 1
ATOM 697 O O . ALA A 1 90 ? -0.205 -2.489 8.104 1.00 82.62 90 ALA A O 1
ATOM 698 N N . PHE A 1 91 ? 1.019 -4.311 7.620 1.00 86.56 91 PHE A N 1
ATOM 699 C CA . PHE A 1 91 ? 1.973 -3.638 6.751 1.00 86.56 91 PHE A CA 1
ATOM 700 C C . PHE A 1 91 ? 2.122 -4.413 5.447 1.00 86.56 91 PHE A C 1
ATOM 702 O O . PHE A 1 91 ? 2.735 -5.481 5.419 1.00 86.56 91 PHE A O 1
ATOM 709 N N . VAL A 1 92 ? 1.552 -3.884 4.366 1.00 88.62 92 VAL A N 1
ATOM 710 C CA . VAL A 1 92 ? 1.618 -4.500 3.039 1.00 88.62 92 VAL A CA 1
ATOM 711 C C . VAL A 1 92 ? 2.587 -3.731 2.162 1.00 88.62 92 VAL A C 1
ATOM 713 O O . VAL A 1 92 ? 2.584 -2.503 2.126 1.00 88.62 92 VAL A O 1
ATOM 716 N N . THR A 1 93 ? 3.401 -4.476 1.422 1.00 87.81 93 THR A N 1
ATOM 717 C CA . THR A 1 93 ? 4.323 -3.940 0.422 1.00 87.81 93 THR A CA 1
ATOM 718 C C . THR A 1 93 ? 4.058 -4.636 -0.904 1.00 87.81 93 THR A C 1
ATOM 720 O O . THR A 1 93 ? 3.807 -5.840 -0.945 1.00 87.81 93 THR A O 1
ATOM 723 N N . LEU A 1 94 ? 4.081 -3.863 -1.983 1.00 89.31 94 LEU A N 1
ATOM 724 C CA . LEU A 1 94 ? 3.977 -4.346 -3.351 1.00 89.31 94 LEU A CA 1
ATOM 725 C C . LEU A 1 94 ? 5.131 -3.730 -4.135 1.00 89.31 94 LEU A C 1
ATOM 727 O O . LEU A 1 94 ? 5.214 -2.503 -4.234 1.00 89.31 94 LEU A O 1
ATOM 731 N N . MET A 1 95 ? 6.023 -4.553 -4.686 1.00 87.88 95 MET A N 1
ATOM 732 C CA . MET A 1 95 ? 7.067 -4.036 -5.571 1.00 87.88 95 MET A CA 1
ATOM 733 C C . MET A 1 95 ? 6.409 -3.423 -6.811 1.00 87.88 95 MET A C 1
ATOM 735 O O . MET A 1 95 ? 5.430 -3.951 -7.324 1.00 87.88 95 MET A O 1
ATOM 739 N N . VAL A 1 96 ? 6.907 -2.304 -7.314 1.00 88.19 96 VAL A N 1
ATOM 740 C CA . VAL A 1 96 ? 6.339 -1.605 -8.468 1.00 88.19 96 VAL A CA 1
ATOM 741 C C . VAL A 1 96 ? 7.400 -1.508 -9.550 1.00 88.19 96 VAL A C 1
ATOM 743 O O . VAL A 1 96 ? 8.430 -0.854 -9.379 1.00 88.19 96 VAL A O 1
ATOM 746 N N . ASP A 1 97 ? 7.117 -2.122 -10.700 1.00 84.62 97 ASP A N 1
ATOM 747 C CA . ASP A 1 97 ? 7.941 -1.957 -11.896 1.00 84.62 97 ASP A CA 1
ATOM 748 C C . ASP A 1 97 ? 8.111 -0.467 -12.216 1.00 84.62 97 ASP A C 1
ATOM 750 O O . ASP A 1 97 ? 7.140 0.294 -12.189 1.00 84.62 97 ASP A O 1
ATOM 754 N N . ARG A 1 98 ? 9.306 -0.048 -12.646 1.00 84.12 98 ARG A N 1
ATOM 755 C CA . ARG A 1 98 ? 9.593 1.359 -12.989 1.00 84.12 98 ARG A CA 1
ATOM 756 C C . ARG A 1 98 ? 8.560 1.981 -13.941 1.00 84.12 98 ARG A C 1
ATOM 758 O O . ARG A 1 98 ? 8.186 3.139 -13.785 1.00 84.12 98 ARG A O 1
ATOM 765 N N . LYS A 1 99 ? 8.049 1.199 -14.899 1.00 87.44 99 LYS A N 1
ATOM 766 C CA . LYS A 1 99 ? 7.025 1.629 -15.874 1.00 87.44 99 LYS A CA 1
ATOM 767 C C . LYS A 1 99 ? 5.644 1.881 -15.247 1.00 87.44 99 LYS A C 1
ATOM 769 O O . LYS A 1 99 ? 4.819 2.559 -15.850 1.00 87.44 99 LYS A O 1
ATOM 774 N N . LYS A 1 100 ? 5.381 1.341 -14.054 1.00 89.88 100 LYS A N 1
ATOM 775 C CA . LYS A 1 100 ? 4.103 1.429 -13.331 1.00 89.88 100 LYS A CA 1
ATOM 776 C C . LYS A 1 100 ? 4.125 2.423 -12.168 1.00 89.88 100 LYS A C 1
ATOM 778 O O . LYS A 1 100 ? 3.082 2.631 -11.560 1.00 89.88 100 LYS A O 1
ATOM 783 N N . VAL A 1 101 ? 5.249 3.089 -11.887 1.00 91.69 101 VAL A N 1
ATOM 784 C CA . VAL A 1 101 ? 5.362 4.074 -10.789 1.00 91.69 101 VAL A CA 1
ATOM 785 C C . VAL A 1 101 ? 4.302 5.175 -10.895 1.00 91.69 101 VAL A C 1
ATOM 787 O O . VAL A 1 101 ? 3.630 5.484 -9.915 1.00 91.69 101 VAL A O 1
ATOM 790 N N . ALA A 1 102 ? 4.059 5.704 -12.097 1.00 94.69 102 ALA A N 1
ATOM 791 C CA . ALA A 1 102 ? 3.002 6.695 -12.310 1.00 94.69 102 ALA A CA 1
ATOM 792 C C . ALA A 1 102 ? 1.596 6.143 -11.992 1.00 94.69 102 ALA A C 1
ATOM 794 O O . ALA A 1 102 ? 0.768 6.847 -11.418 1.00 94.69 102 ALA A O 1
ATOM 795 N N . ALA A 1 103 ? 1.324 4.876 -12.327 1.00 95.00 103 ALA A N 1
ATOM 796 C CA . ALA A 1 103 ? 0.065 4.217 -11.983 1.00 95.00 103 ALA A CA 1
ATOM 797 C C . ALA A 1 103 ? -0.055 3.980 -10.469 1.00 95.00 103 ALA A C 1
ATOM 799 O O . ALA A 1 103 ? -1.133 4.174 -9.914 1.00 95.00 103 ALA A O 1
ATOM 800 N N . ALA A 1 104 ? 1.048 3.644 -9.795 1.00 95.44 104 ALA A N 1
ATOM 801 C CA . ALA A 1 104 ? 1.083 3.518 -8.343 1.00 95.44 104 ALA A CA 1
ATOM 802 C C . ALA A 1 104 ? 0.756 4.851 -7.659 1.00 95.44 104 ALA A C 1
ATOM 804 O O . ALA A 1 104 ? -0.116 4.879 -6.800 1.00 95.44 104 ALA A O 1
ATOM 805 N N . HIS A 1 105 ? 1.335 5.974 -8.098 1.00 97.19 105 HIS A N 1
ATOM 806 C CA . HIS A 1 105 ? 0.970 7.291 -7.559 1.00 97.19 105 HIS A CA 1
ATOM 807 C C . HIS A 1 105 ? -0.511 7.638 -7.771 1.00 97.19 105 HIS A C 1
ATOM 809 O O . HIS A 1 105 ? -1.147 8.173 -6.866 1.00 97.19 105 HIS A O 1
ATOM 815 N N . ARG A 1 106 ? -1.096 7.294 -8.928 1.00 97.62 106 ARG A N 1
ATOM 816 C CA . ARG A 1 106 ? -2.544 7.464 -9.160 1.00 97.62 106 ARG A CA 1
ATOM 817 C C . ARG A 1 106 ? -3.387 6.575 -8.251 1.00 97.62 106 ARG A C 1
ATOM 819 O O . ARG A 1 106 ? -4.462 6.993 -7.835 1.00 97.62 106 ARG A O 1
ATOM 826 N N . PHE A 1 107 ? -2.925 5.359 -7.965 1.00 97.69 107 PHE A N 1
ATOM 827 C CA . PHE A 1 107 ? -3.581 4.467 -7.013 1.00 97.69 107 PHE A CA 1
ATOM 828 C C . PHE A 1 107 ? -3.558 5.076 -5.606 1.00 97.69 107 PHE A C 1
ATOM 830 O O . PHE A 1 107 ? -4.614 5.206 -4.997 1.00 97.69 107 PHE A O 1
ATOM 837 N N . VAL A 1 108 ? -2.394 5.549 -5.136 1.00 97.75 108 VAL A N 1
ATOM 838 C CA . VAL A 1 108 ? -2.259 6.266 -3.853 1.00 97.75 108 VAL A CA 1
ATOM 839 C C . VAL A 1 108 ? -3.218 7.453 -3.780 1.00 97.75 108 VAL A C 1
ATOM 841 O O . VAL A 1 108 ? -3.960 7.577 -2.812 1.00 97.75 108 VAL A O 1
ATOM 844 N N . ALA A 1 109 ? -3.255 8.293 -4.818 1.00 97.69 109 ALA A N 1
ATOM 845 C CA . ALA A 1 109 ? -4.137 9.457 -4.849 1.00 97.69 109 ALA A CA 1
ATOM 846 C C . ALA A 1 109 ? 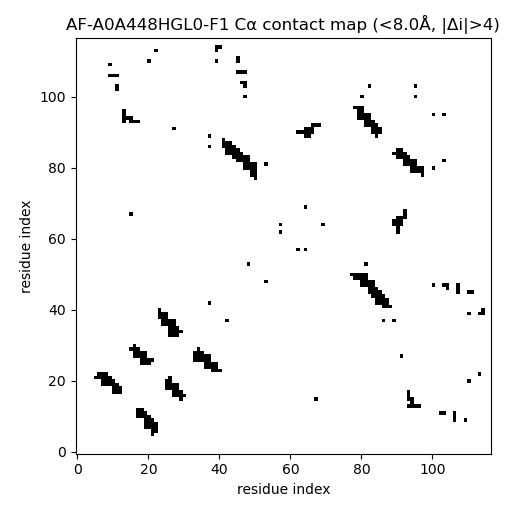-5.620 9.074 -4.700 1.00 97.69 109 ALA A C 1
ATOM 848 O O . ALA A 1 109 ? -6.339 9.720 -3.946 1.00 97.69 109 ALA A O 1
ATOM 849 N N . GLN A 1 110 ? -6.065 8.000 -5.360 1.00 96.88 110 GLN A N 1
ATOM 850 C CA . GLN A 1 110 ? -7.443 7.511 -5.239 1.00 96.88 110 GLN A CA 1
ATOM 851 C C . GLN A 1 110 ? -7.761 6.987 -3.837 1.00 96.88 110 GLN A C 1
ATOM 853 O O . GLN A 1 110 ? -8.829 7.291 -3.311 1.00 96.88 110 GLN A O 1
ATOM 858 N N . VAL A 1 111 ? -6.836 6.250 -3.214 1.00 97.00 111 VAL A N 1
ATOM 859 C CA . VAL A 1 111 ? -6.986 5.805 -1.819 1.00 97.00 111 VAL A CA 1
ATOM 860 C C . VAL A 1 111 ? -7.126 7.014 -0.893 1.00 97.00 111 VAL A C 1
ATOM 862 O O . VAL A 1 111 ? -8.043 7.063 -0.082 1.00 97.00 111 VAL A O 1
ATOM 865 N N . GLU A 1 112 ? -6.263 8.019 -1.044 1.00 96.19 112 GLU A N 1
ATOM 866 C CA . GLU A 1 112 ? -6.288 9.236 -0.224 1.00 96.19 112 GLU A CA 1
ATOM 867 C C . GLU A 1 112 ? -7.528 10.109 -0.463 1.00 96.19 112 GLU A C 1
ATOM 869 O O . GLU A 1 112 ? -7.985 10.802 0.445 1.00 96.19 112 GLU A O 1
ATOM 874 N N . THR A 1 113 ? -8.093 10.114 -1.671 1.00 95.31 113 THR A N 1
ATOM 875 C CA . THR A 1 113 ? -9.381 10.770 -1.931 1.00 95.31 113 THR A CA 1
ATOM 876 C C . THR A 1 113 ? -10.515 10.054 -1.202 1.00 95.31 113 THR A C 1
ATOM 878 O O . THR A 1 113 ? -11.316 10.719 -0.558 1.00 95.31 113 THR A O 1
ATOM 881 N N . LEU A 1 114 ? -10.562 8.719 -1.248 1.00 94.19 114 LEU A N 1
ATOM 882 C CA . LEU A 1 114 ? -11.614 7.938 -0.584 1.00 94.19 114 LEU A CA 1
ATOM 883 C C . LEU A 1 114 ? -11.495 7.935 0.941 1.00 94.19 114 LEU A C 1
ATOM 885 O O . LEU A 1 114 ? -12.506 7.872 1.620 1.00 94.19 114 LEU A O 1
ATOM 889 N N . ARG A 1 115 ? -10.279 8.002 1.493 1.00 90.06 115 ARG A N 1
ATOM 890 C CA . ARG A 1 115 ? -10.071 8.067 2.950 1.00 90.06 115 ARG A CA 1
ATOM 891 C C . ARG A 1 115 ? -10.489 9.405 3.563 1.00 90.06 115 ARG A C 1
ATOM 893 O O . ARG A 1 115 ? -10.670 9.473 4.773 1.00 90.06 115 ARG A O 1
ATOM 900 N N . ARG A 1 116 ? -10.567 10.469 2.756 1.00 84.75 116 ARG A N 1
ATOM 901 C CA . ARG A 1 116 ? -10.868 11.840 3.207 1.00 84.75 116 ARG A CA 1
ATOM 902 C C . ARG A 1 116 ? -12.283 12.315 2.878 1.00 84.75 116 ARG A C 1
ATOM 904 O O . ARG A 1 116 ? -12.682 13.341 3.422 1.00 84.75 116 ARG A O 1
ATOM 911 N N . GLY A 1 117 ? -12.971 11.648 1.954 1.00 73.44 117 GLY A N 1
ATOM 912 C CA . GLY A 1 117 ? -14.347 11.960 1.556 1.00 73.44 117 GLY A CA 1
ATOM 913 C C . GLY A 1 117 ? -15.348 11.135 2.339 1.00 73.44 117 GLY A C 1
ATOM 914 O O . GLY A 1 117 ? -16.397 11.709 2.695 1.00 73.44 117 GLY A O 1
#

Nearest PDB structures (foldseek):
  3qij-assembly2_B  TM=6.950E-01  e=2.322E-01  Homo sapiens
  1gg3-assembly3_C  TM=5.834E-01  e=3.877E-01  Homo sapiens
  4r8g-assembly1_E  TM=6.195E-01  e=5.154E-01  Mus musculus
  3r90-assembly1_D  TM=4.151E-01  e=1.357E+00  Homo sapiens
  5vyc-assembly6_k6  TM=3.794E-01  e=1.520E+00  Homo sapiens

Organism: NCBI:txid52771

Radius of gyration: 14.15 Å; Cα contacts (8 Å, |Δi|>4): 190; chains: 1; bounding box: 50×28×30 Å